Protein AF-B7PQJ1-F1 (afdb_monomer_lite)

Secondary structure (DSSP, 8-state):
-EE-SSS--EE-SS-TTHHHH----STTTTT---SHHHHHHHHHHHHHHHHHHTTS----SSHHHHHHHSGGGSPEEE-TTTSSSSEEE----

Structure (mmCIF, N/CA/C/O backbone):
data_AF-B7PQJ1-F1
#
_entry.id   AF-B7PQJ1-F1
#
loop_
_atom_site.group_PDB
_atom_site.id
_atom_site.type_symbol
_atom_site.label_atom_id
_atom_site.label_alt_id
_atom_site.label_comp_id
_atom_site.label_asym_id
_atom_site.label_entity_id
_atom_site.label_seq_id
_atom_site.pdbx_PDB_ins_code
_atom_site.Cartn_x
_atom_site.Cartn_y
_atom_site.Cartn_z
_atom_site.occupancy
_atom_site.B_iso_or_equiv
_atom_site.auth_seq_id
_atom_site.auth_comp_id
_atom_site.auth_asym_id
_atom_site.auth_atom_id
_atom_site.pdbx_PDB_model_num
ATOM 1 N N . MET A 1 1 ? 0.593 -14.476 -8.642 1.00 84.62 1 MET A N 1
ATOM 2 C CA . MET A 1 1 ? -0.038 -14.454 -7.308 1.00 84.62 1 MET A CA 1
ATOM 3 C C . MET A 1 1 ? -0.397 -15.881 -6.957 1.00 84.62 1 MET A C 1
ATOM 5 O O . MET A 1 1 ? -0.942 -16.565 -7.814 1.00 84.62 1 MET A O 1
ATOM 9 N N . THR A 1 2 ? -0.080 -16.318 -5.746 1.00 92.25 2 THR A N 1
ATOM 10 C CA . THR A 1 2 ? -0.543 -17.595 -5.194 1.00 92.25 2 THR A CA 1
ATOM 11 C C . THR A 1 2 ? -1.645 -17.295 -4.188 1.00 92.25 2 THR A C 1
ATOM 13 O O . THR A 1 2 ? -1.529 -16.328 -3.436 1.00 92.25 2 THR A O 1
ATOM 16 N N . ALA A 1 3 ? -2.707 -18.094 -4.188 1.00 95.19 3 ALA A N 1
ATOM 17 C CA . ALA A 1 3 ? -3.808 -17.991 -3.238 1.00 95.19 3 ALA A CA 1
ATOM 18 C C . ALA A 1 3 ? -3.983 -19.331 -2.516 1.00 95.19 3 ALA A C 1
ATOM 20 O O . ALA A 1 3 ? -3.820 -20.387 -3.133 1.00 95.19 3 ALA A O 1
ATOM 21 N N . ALA A 1 4 ? -4.298 -19.296 -1.222 1.00 96.50 4 ALA A N 1
ATOM 22 C CA . ALA A 1 4 ? -4.703 -20.498 -0.502 1.00 96.50 4 ALA A CA 1
ATOM 23 C C . ALA A 1 4 ? -6.079 -20.981 -0.995 1.00 96.50 4 ALA A C 1
ATOM 25 O O . ALA A 1 4 ? -6.908 -20.189 -1.433 1.00 96.50 4 ALA A O 1
ATOM 26 N N . ILE A 1 5 ? -6.324 -22.292 -0.920 1.00 96.12 5 ILE A N 1
ATOM 27 C CA . ILE A 1 5 ? -7.552 -22.905 -1.458 1.00 96.12 5 ILE A CA 1
ATOM 28 C C . ILE A 1 5 ? -8.780 -22.526 -0.621 1.00 96.12 5 ILE A C 1
ATOM 30 O O . ILE A 1 5 ? -9.828 -22.203 -1.171 1.00 96.12 5 ILE A O 1
ATOM 34 N N . SER A 1 6 ? -8.645 -22.564 0.705 1.00 96.94 6 SER A N 1
ATOM 35 C CA . SER A 1 6 ? -9.781 -22.439 1.632 1.00 96.94 6 SER A CA 1
ATOM 36 C C . SER A 1 6 ? -9.754 -21.169 2.481 1.00 96.94 6 SER A C 1
ATOM 38 O O . SER A 1 6 ? -10.661 -20.954 3.279 1.00 96.94 6 SER A O 1
ATOM 40 N N . TYR A 1 7 ? -8.717 -20.342 2.342 1.00 97.38 7 TYR A N 1
ATOM 41 C CA . TYR A 1 7 ? -8.514 -19.145 3.157 1.00 97.38 7 TYR A CA 1
ATOM 42 C C . TYR A 1 7 ? -8.183 -17.951 2.261 1.00 97.38 7 TYR A C 1
ATOM 44 O O . TYR A 1 7 ? -7.502 -18.142 1.251 1.00 97.38 7 TYR A O 1
ATOM 52 N N . PRO A 1 8 ? -8.596 -16.723 2.626 1.00 97.38 8 PRO A N 1
ATOM 53 C CA . PRO A 1 8 ? -8.289 -15.510 1.868 1.00 97.38 8 PRO A CA 1
ATOM 54 C C . PRO A 1 8 ? -6.833 -15.062 2.101 1.00 97.38 8 PRO A C 1
ATOM 56 O O . PRO A 1 8 ? -6.560 -13.935 2.508 1.00 97.38 8 PRO A O 1
ATOM 59 N N . PHE A 1 9 ? -5.880 -15.973 1.884 1.00 98.06 9 PHE A N 1
ATOM 60 C CA . PHE A 1 9 ? -4.447 -15.718 1.969 1.00 98.06 9 PHE A CA 1
ATOM 61 C C . PHE A 1 9 ? -3.868 -15.621 0.565 1.00 98.06 9 PHE A C 1
ATOM 63 O O . PHE A 1 9 ? -4.010 -16.544 -0.241 1.00 98.06 9 PHE A O 1
ATOM 70 N N . TYR A 1 10 ? -3.185 -14.511 0.296 1.00 98.00 10 TYR A N 1
ATOM 71 C CA . TYR A 1 10 ? -2.617 -14.185 -1.006 1.00 98.00 10 TYR A CA 1
ATOM 72 C C . TYR A 1 10 ? -1.145 -13.833 -0.850 1.00 98.00 10 TYR A C 1
ATOM 74 O O . TYR A 1 10 ? -0.763 -13.135 0.086 1.00 98.00 10 TYR A O 1
ATOM 82 N N . ALA A 1 11 ? -0.322 -14.302 -1.782 1.00 97.81 11 ALA A N 1
ATOM 83 C CA . ALA A 1 11 ? 1.104 -14.025 -1.800 1.00 97.81 11 ALA A CA 1
ATOM 84 C C . ALA A 1 11 ? 1.588 -13.696 -3.214 1.00 97.81 11 ALA A C 1
ATOM 86 O O . ALA A 1 11 ? 1.111 -14.230 -4.225 1.00 97.81 11 ALA A O 1
ATOM 87 N N . VAL A 1 12 ? 2.589 -12.830 -3.279 1.00 97.44 12 VAL A N 1
ATOM 88 C CA . VAL A 1 12 ? 3.329 -12.499 -4.493 1.00 97.44 12 VAL A CA 1
ATOM 89 C C . VAL A 1 12 ? 4.816 -12.572 -4.186 1.00 97.44 12 VAL A C 1
ATOM 91 O O . VAL A 1 12 ? 5.253 -12.165 -3.118 1.00 97.44 12 VAL A O 1
ATOM 94 N N . GLN A 1 13 ? 5.589 -13.118 -5.123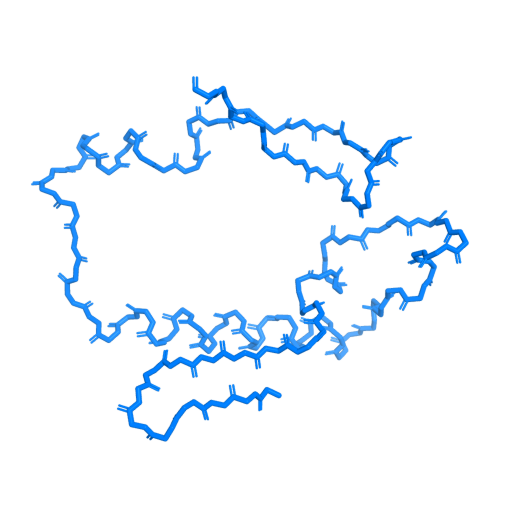 1.00 97.75 13 GLN A N 1
ATOM 95 C CA . GLN A 1 13 ? 7.050 -13.144 -5.012 1.00 97.75 13 GLN A CA 1
ATOM 96 C C . GLN A 1 13 ? 7.681 -11.795 -5.402 1.00 97.75 13 GLN A C 1
ATOM 98 O O . GLN A 1 13 ? 8.821 -11.518 -5.042 1.00 97.75 13 GLN A O 1
ATOM 103 N N . PHE A 1 14 ? 6.953 -10.979 -6.167 1.00 94.88 14 PHE A N 1
ATOM 104 C CA . PHE A 1 14 ? 7.376 -9.663 -6.639 1.00 94.88 14 PHE A CA 1
ATOM 105 C C . PHE A 1 14 ? 6.759 -8.541 -5.793 1.00 94.88 14 PHE A C 1
ATOM 107 O O . PHE A 1 14 ? 5.871 -8.790 -4.983 1.00 94.88 14 PHE A O 1
ATOM 114 N N . HIS A 1 15 ? 7.207 -7.309 -6.035 1.00 96.69 15 HIS A N 1
ATOM 115 C CA . HIS A 1 15 ? 6.791 -6.099 -5.325 1.00 96.69 15 HIS A CA 1
ATOM 116 C C . HIS A 1 15 ? 5.802 -5.264 -6.159 1.00 96.69 15 HIS A C 1
ATOM 118 O O . HIS A 1 15 ? 6.238 -4.409 -6.935 1.00 96.69 15 HIS A O 1
ATOM 124 N N . PRO A 1 16 ? 4.479 -5.512 -6.079 1.00 97.44 16 PRO A N 1
ATOM 125 C CA . PRO A 1 16 ? 3.493 -4.766 -6.859 1.00 97.44 16 PRO A CA 1
ATOM 126 C C . PRO A 1 16 ? 3.445 -3.280 -6.490 1.00 97.44 16 PRO A C 1
ATOM 128 O O . PRO A 1 16 ? 3.049 -2.474 -7.320 1.00 97.44 16 PRO A O 1
ATOM 131 N N . GLU A 1 17 ? 3.827 -2.900 -5.273 1.00 98.12 17 GLU A N 1
ATOM 132 C CA . GLU A 1 17 ? 3.812 -1.520 -4.787 1.00 98.12 17 GLU A CA 1
ATOM 133 C C . GLU A 1 17 ? 4.870 -0.646 -5.470 1.00 98.12 17 GLU A C 1
ATOM 135 O O . GLU A 1 17 ? 4.623 0.525 -5.757 1.00 98.12 17 GLU A O 1
ATOM 140 N N . LYS A 1 18 ? 6.036 -1.221 -5.787 1.00 96.31 18 LYS A N 1
ATOM 141 C CA . LYS A 1 18 ? 7.196 -0.455 -6.264 1.00 96.31 18 LYS A CA 1
ATOM 142 C C . LYS A 1 18 ? 6.940 0.257 -7.587 1.00 96.31 18 LYS A C 1
ATOM 144 O O . LYS A 1 18 ? 7.417 1.372 -7.759 1.00 96.31 18 LYS A O 1
ATOM 149 N N . ASN A 1 19 ? 6.148 -0.342 -8.477 1.00 97.06 19 ASN A N 1
ATOM 150 C CA . ASN A 1 19 ? 5.907 0.191 -9.821 1.00 97.06 19 ASN A CA 1
ATOM 151 C C . ASN A 1 19 ? 5.356 1.628 -9.815 1.00 97.06 19 ASN A C 1
ATOM 153 O O . ASN A 1 19 ? 5.646 2.399 -10.727 1.00 97.06 19 ASN A O 1
ATOM 157 N N . SER A 1 20 ? 4.545 1.991 -8.817 1.00 97.56 20 SER A N 1
ATOM 158 C CA . SER A 1 20 ? 3.925 3.321 -8.738 1.00 97.56 20 SER A CA 1
ATOM 159 C C . SER A 1 20 ? 4.607 4.263 -7.749 1.00 97.56 20 SER A C 1
ATOM 161 O O . SER A 1 20 ? 4.458 5.476 -7.881 1.00 97.56 20 SER A O 1
ATOM 163 N N . PHE A 1 21 ? 5.336 3.731 -6.764 1.00 96.94 21 PHE A N 1
ATOM 164 C CA . PHE A 1 21 ? 5.772 4.518 -5.607 1.00 96.94 21 PHE A CA 1
ATOM 165 C C . PHE A 1 21 ? 7.288 4.607 -5.421 1.00 96.94 21 PHE A C 1
ATOM 167 O O . PHE A 1 21 ? 7.738 5.538 -4.760 1.00 96.94 21 PHE A O 1
ATOM 174 N N . GLU A 1 22 ? 8.082 3.709 -6.010 1.00 96.00 22 GLU A N 1
ATOM 175 C CA . GLU A 1 22 ? 9.524 3.648 -5.747 1.00 96.00 22 GLU A CA 1
ATOM 176 C C . GLU A 1 22 ? 10.366 3.984 -6.970 1.00 96.00 22 GLU A C 1
ATOM 178 O O . GLU A 1 22 ? 10.392 3.233 -7.934 1.00 96.00 22 GLU A O 1
ATOM 183 N N . TRP A 1 23 ? 11.121 5.080 -6.896 1.00 92.31 23 TRP A N 1
ATOM 184 C CA . TRP A 1 23 ? 11.812 5.681 -8.048 1.00 92.31 23 TRP A CA 1
ATOM 185 C C . TRP A 1 23 ? 13.333 5.687 -7.893 1.00 92.31 23 TRP A C 1
ATOM 187 O O . TRP A 1 23 ? 14.032 6.562 -8.411 1.00 92.31 23 TRP A O 1
ATOM 197 N N . LYS A 1 24 ? 13.876 4.755 -7.107 1.00 87.69 24 LYS A N 1
ATOM 198 C CA . LYS A 1 24 ? 15.312 4.715 -6.838 1.00 87.69 24 LYS A CA 1
ATOM 199 C C . LYS A 1 24 ? 16.088 4.300 -8.088 1.00 87.69 24 LYS A C 1
ATOM 201 O O . LYS A 1 24 ? 15.978 3.173 -8.555 1.00 87.69 24 LYS A O 1
ATOM 206 N N . LEU A 1 25 ? 16.930 5.209 -8.576 1.00 79.38 25 LEU A N 1
ATOM 207 C CA . LEU A 1 25 ? 17.802 5.002 -9.730 1.00 79.38 25 LEU A CA 1
ATOM 208 C C . LEU A 1 25 ? 19.231 4.692 -9.262 1.00 79.38 25 LEU A C 1
ATOM 210 O O . LEU A 1 25 ? 20.101 5.558 -9.280 1.00 79.38 25 LEU A O 1
ATOM 214 N N . ASP A 1 26 ? 19.464 3.468 -8.791 1.00 84.12 26 ASP A N 1
ATOM 215 C CA . ASP A 1 26 ? 20.816 2.929 -8.596 1.00 84.12 26 ASP A CA 1
ATOM 216 C C . ASP A 1 26 ? 20.998 1.623 -9.386 1.00 84.12 26 ASP A C 1
ATOM 218 O O . ASP A 1 26 ? 20.036 1.078 -9.934 1.00 84.12 26 ASP A O 1
ATOM 222 N N . GLU A 1 27 ? 22.225 1.100 -9.441 1.00 79.38 27 GLU A N 1
ATOM 223 C CA . GLU A 1 27 ? 22.552 -0.108 -10.217 1.00 79.38 27 GLU A CA 1
ATOM 224 C C . GLU A 1 27 ? 21.672 -1.324 -9.874 1.00 79.38 27 GLU A C 1
ATOM 226 O O . GLU A 1 27 ? 21.456 -2.192 -10.723 1.00 79.38 27 GLU A O 1
ATOM 231 N N . ARG A 1 28 ? 21.145 -1.389 -8.644 1.00 82.12 28 ARG A N 1
ATOM 232 C CA . ARG A 1 28 ? 20.334 -2.502 -8.133 1.00 82.12 28 ARG A CA 1
ATOM 233 C C . ARG A 1 28 ? 18.834 -2.290 -8.345 1.00 82.12 28 ARG A C 1
ATOM 235 O O . ARG A 1 28 ? 18.100 -3.273 -8.401 1.00 82.12 28 ARG A O 1
ATOM 242 N N . HIS A 1 29 ? 18.379 -1.044 -8.470 1.00 82.06 29 HIS A N 1
ATOM 243 C CA . HIS A 1 29 ? 16.958 -0.674 -8.510 1.00 82.06 29 HIS A CA 1
ATOM 244 C C . HIS A 1 29 ? 16.517 -0.016 -9.828 1.00 82.06 29 HIS A C 1
ATOM 246 O O . HIS A 1 29 ? 15.335 0.249 -10.009 1.00 82.06 29 HIS A O 1
ATOM 252 N N . GLN A 1 30 ? 17.421 0.150 -10.797 1.00 80.69 30 GLN A N 1
ATOM 253 C CA . GLN A 1 30 ? 17.123 0.683 -12.137 1.00 80.69 30 GLN A CA 1
ATOM 254 C C . GLN A 1 30 ? 16.071 -0.108 -12.944 1.00 80.69 30 GLN A C 1
ATOM 256 O O . GLN A 1 30 ? 15.564 0.395 -13.941 1.00 80.69 30 GLN A O 1
ATOM 261 N N . AS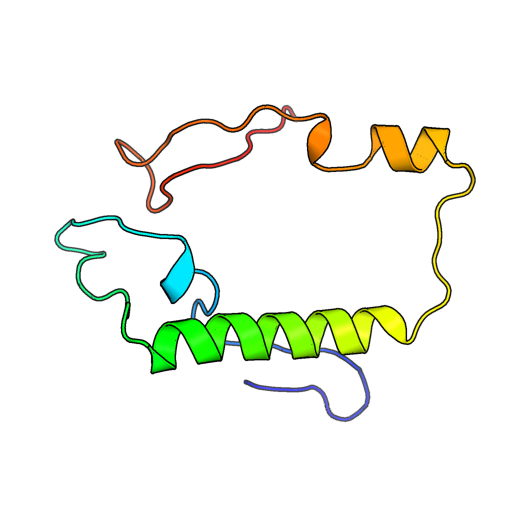N A 1 31 ? 15.728 -1.331 -12.526 1.00 88.44 31 ASN A N 1
ATOM 262 C CA . ASN A 1 31 ? 14.806 -2.222 -13.239 1.00 88.44 31 ASN A CA 1
ATOM 263 C C . ASN A 1 31 ? 13.380 -2.240 -12.657 1.00 88.44 31 ASN A C 1
ATOM 265 O O . ASN A 1 31 ? 12.633 -3.185 -12.917 1.00 88.44 31 ASN A O 1
ATOM 269 N N . ILE A 1 32 ? 12.990 -1.244 -11.853 1.00 93.62 32 ILE A N 1
ATOM 270 C CA . ILE A 1 32 ? 11.603 -1.127 -11.380 1.00 93.62 32 ILE A CA 1
ATOM 271 C C . ILE A 1 32 ? 10.703 -0.732 -12.571 1.00 93.62 32 ILE A C 1
ATOM 273 O O . ILE A 1 32 ? 10.951 0.289 -13.217 1.00 93.62 32 ILE A O 1
ATOM 277 N N . PRO A 1 33 ? 9.666 -1.521 -12.916 1.00 95.44 33 PRO A N 1
ATOM 278 C CA . PRO A 1 33 ? 8.803 -1.203 -14.050 1.00 95.44 33 PRO A CA 1
ATOM 279 C C . PRO A 1 33 ? 7.867 -0.025 -13.749 1.00 95.44 33 PRO A C 1
ATOM 281 O O . PRO A 1 33 ? 7.022 -0.113 -12.866 1.00 95.44 33 PRO A O 1
ATOM 284 N N . HIS A 1 34 ? 7.948 1.033 -14.558 1.00 96.25 34 HIS A N 1
ATOM 285 C CA . HIS A 1 34 ? 7.094 2.229 -14.452 1.00 96.25 34 HIS A CA 1
ATOM 286 C C . HIS A 1 34 ? 6.173 2.435 -15.668 1.00 96.25 34 HIS A C 1
ATOM 288 O O . HIS A 1 34 ? 5.704 3.541 -15.935 1.00 96.25 34 HIS A O 1
ATOM 294 N N . SER A 1 35 ? 5.928 1.381 -16.454 1.00 97.44 35 SER A N 1
ATOM 295 C CA . SER A 1 35 ? 5.003 1.456 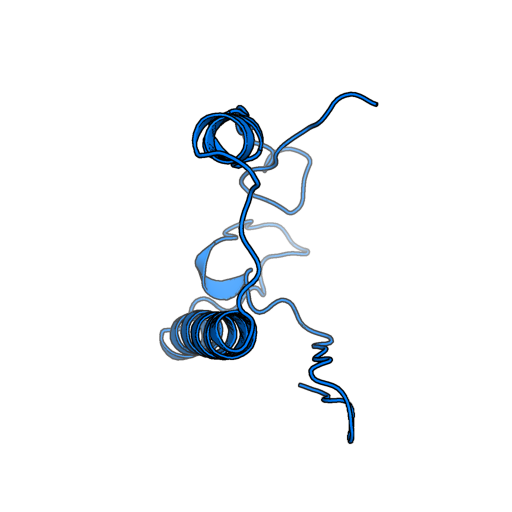-17.590 1.00 97.44 35 SER A CA 1
ATOM 296 C C . SER A 1 35 ? 3.554 1.652 -17.124 1.00 97.44 35 SER A C 1
ATOM 298 O O . SER A 1 35 ? 3.197 1.357 -15.982 1.00 97.44 35 SER A O 1
ATOM 300 N N . VAL A 1 36 ? 2.682 2.102 -18.033 1.00 98.44 36 VAL A N 1
ATOM 301 C CA . VAL A 1 36 ? 1.239 2.242 -17.758 1.00 98.44 36 VAL A CA 1
ATOM 302 C C . VAL A 1 36 ? 0.641 0.929 -17.244 1.00 98.44 36 VAL A C 1
ATOM 304 O O . VAL A 1 36 ? -0.146 0.937 -16.299 1.00 98.44 36 VAL A O 1
ATOM 307 N N . ASP A 1 37 ? 1.042 -0.203 -17.822 1.00 98.50 37 ASP A N 1
ATOM 308 C CA . ASP A 1 37 ? 0.542 -1.515 -17.409 1.00 98.50 37 ASP 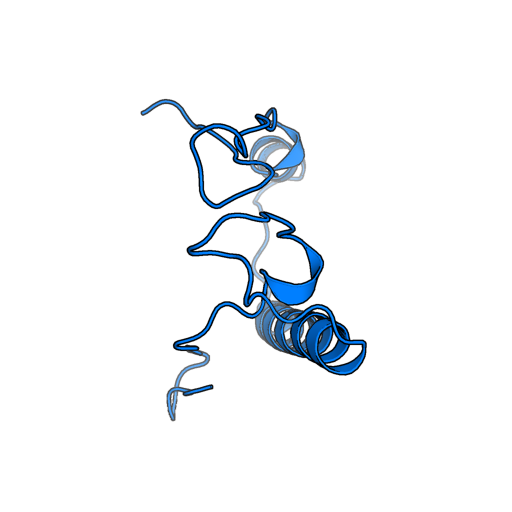A CA 1
ATOM 309 C C . ASP A 1 37 ? 1.093 -1.948 -16.045 1.00 98.50 37 ASP A C 1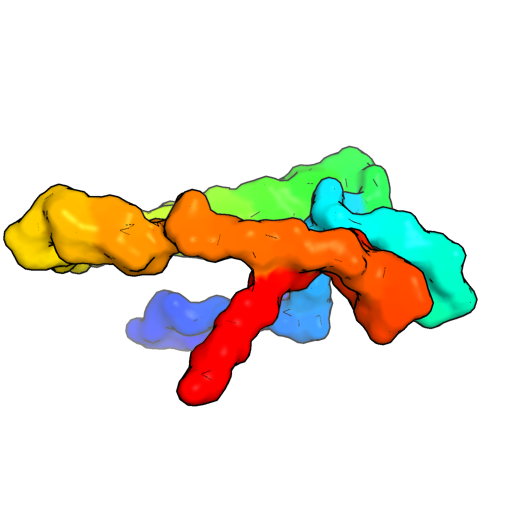
ATOM 311 O O . ASP A 1 37 ? 0.358 -2.537 -15.252 1.00 98.50 37 ASP A O 1
ATOM 315 N N . ALA A 1 38 ? 2.341 -1.594 -15.718 1.00 97.81 38 ALA A N 1
ATOM 316 C CA . ALA A 1 38 ? 2.913 -1.841 -14.395 1.00 97.81 38 ALA A CA 1
ATOM 317 C C . ALA A 1 38 ? 2.166 -1.063 -13.296 1.00 97.81 38 ALA A C 1
ATOM 319 O O . ALA A 1 38 ? 1.856 -1.625 -12.245 1.00 97.81 38 ALA A O 1
ATOM 320 N N . THR A 1 39 ? 1.799 0.191 -13.568 1.00 97.94 39 THR A N 1
ATOM 321 C CA . THR A 1 39 ? 0.978 1.017 -12.669 1.00 97.94 39 THR A CA 1
ATOM 322 C C . THR A 1 39 ? -0.452 0.483 -12.543 1.00 97.94 39 THR A C 1
ATOM 324 O O . THR A 1 39 ? -1.007 0.417 -11.445 1.00 97.94 39 THR A O 1
ATOM 327 N N . ARG A 1 40 ? -1.061 0.026 -13.646 1.00 98.56 40 ARG A N 1
ATOM 328 C CA . ARG A 1 40 ? -2.381 -0.631 -13.608 1.00 98.56 40 ARG A CA 1
ATOM 329 C C . ARG A 1 40 ? -2.359 -1.911 -12.778 1.00 98.56 40 ARG A C 1
ATOM 331 O O . ARG A 1 40 ? -3.313 -2.160 -12.044 1.00 98.56 40 ARG A O 1
ATOM 338 N N . LEU A 1 41 ? -1.281 -2.693 -12.859 1.00 98.25 41 LEU A N 1
ATOM 339 C CA . LEU A 1 41 ? -1.092 -3.881 -12.029 1.00 98.25 41 LEU A CA 1
ATOM 340 C C . LEU A 1 41 ? -1.085 -3.517 -10.538 1.00 98.25 41 LEU A C 1
ATOM 342 O O . LEU A 1 41 ? -1.811 -4.150 -9.775 1.00 98.25 41 LEU A O 1
ATOM 346 N N . THR A 1 42 ? -0.332 -2.490 -10.126 1.00 98.50 42 THR A N 1
ATOM 347 C CA . THR A 1 42 ? -0.324 -1.999 -8.735 1.00 98.50 42 THR A CA 1
ATOM 348 C C . THR A 1 42 ? -1.733 -1.686 -8.250 1.00 98.50 42 THR A C 1
ATOM 350 O O . THR A 1 42 ? -2.172 -2.217 -7.227 1.00 98.50 42 THR A O 1
ATOM 353 N N . GLN A 1 43 ? -2.477 -0.887 -9.021 1.00 98.62 43 GLN A N 1
ATOM 354 C CA . GLN A 1 43 ? -3.839 -0.504 -8.661 1.00 98.62 43 GLN A CA 1
ATOM 355 C C . GLN A 1 43 ? -4.787 -1.708 -8.604 1.00 98.62 43 GLN A C 1
ATOM 357 O O . GLN A 1 43 ? -5.608 -1.799 -7.693 1.00 98.62 43 GLN A O 1
ATOM 362 N N . TYR A 1 44 ? -4.686 -2.642 -9.553 1.00 98.44 44 TYR A N 1
ATOM 363 C CA . TYR A 1 44 ? -5.520 -3.844 -9.573 1.00 98.44 44 TYR A CA 1
ATOM 364 C C . TYR A 1 44 ? -5.283 -4.715 -8.336 1.00 98.44 44 TYR A C 1
ATOM 366 O O . TYR A 1 44 ? -6.240 -5.118 -7.677 1.00 98.44 44 TYR A O 1
ATOM 374 N N . MET A 1 45 ? -4.016 -4.960 -7.985 1.00 98.50 45 MET A N 1
ATOM 375 C CA . MET A 1 45 ? -3.645 -5.754 -6.810 1.00 98.50 45 MET A CA 1
ATOM 376 C C . MET A 1 45 ? -4.157 -5.111 -5.515 1.00 98.50 45 MET A C 1
ATOM 378 O O . MET A 1 45 ? -4.722 -5.804 -4.668 1.00 98.50 45 MET A O 1
ATOM 382 N N . ALA A 1 46 ? -4.025 -3.786 -5.385 1.00 98.44 46 ALA A N 1
ATOM 383 C CA . ALA A 1 46 ? -4.555 -3.041 -4.245 1.00 98.44 46 ALA A CA 1
ATOM 384 C C . ALA A 1 46 ? -6.090 -3.110 -4.177 1.00 98.44 46 ALA A C 1
ATOM 386 O O . ALA A 1 46 ? -6.648 -3.427 -3.128 1.00 98.44 46 ALA A O 1
ATOM 387 N N . ASN A 1 47 ? -6.783 -2.883 -5.299 1.00 98.75 47 ASN A N 1
ATOM 388 C CA . ASN A 1 47 ? -8.245 -2.955 -5.369 1.00 98.75 47 ASN A CA 1
ATOM 389 C C . ASN A 1 47 ? -8.772 -4.341 -4.994 1.00 98.75 47 ASN A C 1
ATOM 391 O O . ASN A 1 47 ? -9.751 -4.440 -4.255 1.00 98.75 47 ASN A O 1
ATOM 395 N N . PHE A 1 48 ? -8.119 -5.394 -5.485 1.00 98.50 48 PHE A N 1
ATOM 396 C CA . PHE A 1 48 ? -8.435 -6.772 -5.137 1.00 98.50 48 PHE A CA 1
ATOM 397 C C . PHE A 1 48 ? -8.306 -7.009 -3.627 1.00 98.50 48 PHE A C 1
ATOM 399 O O . PHE A 1 48 ? -9.270 -7.428 -2.991 1.00 98.50 48 PHE A O 1
ATOM 406 N N . PHE A 1 49 ? -7.153 -6.676 -3.035 1.00 98.44 49 PHE A N 1
ATOM 407 C CA . PHE A 1 49 ? -6.900 -6.921 -1.614 1.00 98.44 49 PHE A CA 1
ATOM 408 C C . PHE A 1 49 ? -7.838 -6.120 -0.699 1.00 98.44 49 PHE A C 1
ATOM 410 O O . PHE A 1 49 ? -8.411 -6.668 0.240 1.00 98.44 49 PHE A O 1
ATOM 417 N N . VAL A 1 50 ? -8.077 -4.842 -1.008 1.00 98.56 50 VAL A N 1
ATOM 418 C CA . VAL A 1 50 ? -9.057 -4.026 -0.272 1.00 98.56 50 VAL A CA 1
ATOM 419 C C . VAL A 1 50 ? -10.482 -4.562 -0.480 1.00 98.56 50 VAL A C 1
ATOM 421 O O . VAL A 1 50 ? -11.309 -4.485 0.423 1.00 98.56 50 VAL A O 1
ATOM 424 N N . GLY A 1 51 ? -10.788 -5.143 -1.644 1.00 98.69 51 GLY A N 1
ATOM 425 C CA . GLY A 1 51 ? -12.036 -5.868 -1.894 1.00 98.69 51 GLY A CA 1
ATOM 426 C C . GLY A 1 51 ? -12.237 -7.059 -0.951 1.00 98.69 51 GLY A C 1
ATOM 427 O O . GLY A 1 51 ? -13.326 -7.210 -0.403 1.00 98.69 51 GLY A O 1
ATOM 428 N N . GLU A 1 52 ? -11.194 -7.855 -0.701 1.00 98.31 52 GLU A N 1
ATOM 429 C CA . GLU A 1 52 ? -11.222 -8.934 0.300 1.00 98.31 52 GLU A CA 1
ATOM 430 C C . GLU A 1 52 ? -11.386 -8.386 1.726 1.00 98.31 52 GLU A C 1
ATOM 432 O O . GLU A 1 52 ? -12.194 -8.904 2.497 1.00 98.31 52 GLU A O 1
ATOM 437 N N . ALA A 1 53 ? -10.702 -7.288 2.064 1.00 98.38 53 ALA A N 1
ATOM 438 C CA . ALA A 1 53 ? -10.813 -6.647 3.375 1.00 98.38 53 ALA A CA 1
ATOM 439 C C . ALA A 1 53 ? -12.224 -6.104 3.679 1.00 98.38 53 ALA A C 1
ATOM 441 O O . ALA A 1 53 ? -12.597 -6.020 4.842 1.00 98.38 53 ALA A O 1
ATOM 442 N N . ARG A 1 54 ? -13.041 -5.783 2.666 1.00 98.50 54 ARG A N 1
ATOM 443 C CA . ARG A 1 54 ? -14.441 -5.352 2.859 1.00 98.50 54 ARG A CA 1
ATOM 444 C C . ARG A 1 54 ? -15.408 -6.485 3.213 1.00 98.50 54 ARG A C 1
ATOM 446 O O . ARG A 1 54 ? -16.562 -6.209 3.514 1.00 98.50 54 ARG A O 1
ATOM 453 N N . LYS A 1 55 ? -14.981 -7.749 3.151 1.00 98.38 55 LYS A N 1
ATOM 454 C CA . LYS A 1 55 ? -15.842 -8.915 3.426 1.00 98.38 55 LYS A CA 1
ATOM 455 C C . LYS A 1 55 ? -15.962 -9.261 4.915 1.00 98.38 55 LYS A C 1
ATOM 457 O O . LYS A 1 55 ? -16.537 -10.294 5.242 1.00 98.38 55 LYS A O 1
ATOM 462 N N . ASN A 1 56 ? -15.388 -8.453 5.803 1.00 97.81 56 ASN A N 1
ATOM 463 C CA . ASN A 1 56 ? -15.517 -8.615 7.249 1.00 97.81 56 ASN A CA 1
ATOM 464 C C . ASN A 1 56 ? -16.084 -7.337 7.882 1.00 97.81 56 ASN A C 1
ATOM 466 O O . ASN A 1 56 ? -15.922 -6.252 7.331 1.00 97.81 56 ASN A O 1
ATOM 470 N N . ASP A 1 57 ? -16.693 -7.489 9.058 1.00 98.31 57 ASP A N 1
ATOM 471 C CA . ASP A 1 57 ? -17.334 -6.401 9.809 1.00 98.31 57 ASP A CA 1
ATOM 472 C C . ASP A 1 57 ? -16.464 -5.888 10.974 1.00 98.31 57 ASP A C 1
ATOM 474 O O . ASP A 1 57 ? -16.982 -5.362 11.967 1.00 98.31 57 ASP A O 1
ATOM 478 N N . HIS A 1 58 ? -15.139 -6.078 10.914 1.00 98.44 58 HIS A N 1
ATOM 479 C CA . HIS A 1 58 ? -14.251 -5.568 11.958 1.00 98.44 58 HIS A CA 1
ATOM 480 C C . HIS A 1 58 ? -14.270 -4.039 11.989 1.00 98.44 58 HIS A C 1
ATOM 482 O O . HIS A 1 58 ? -14.310 -3.364 10.962 1.00 98.44 58 HIS A O 1
ATOM 488 N N . LYS A 1 59 ? -14.205 -3.495 13.203 1.00 98.31 59 LYS A N 1
ATOM 489 C CA . LYS A 1 59 ? -14.168 -2.060 13.475 1.00 98.31 59 LYS A CA 1
ATOM 490 C C . LYS A 1 59 ? -13.528 -1.802 14.833 1.00 98.31 59 LYS A C 1
ATOM 492 O O . LYS A 1 59 ? -13.533 -2.683 15.695 1.00 98.31 59 LYS A O 1
ATOM 497 N N . PHE A 1 60 ? -13.011 -0.594 15.026 1.00 98.50 60 PHE A N 1
ATOM 498 C CA . PHE A 1 60 ? -12.557 -0.137 16.336 1.00 98.50 60 PHE A CA 1
ATOM 499 C C . PHE A 1 60 ? -13.734 0.001 17.313 1.00 98.50 60 PHE A C 1
ATOM 501 O O . PHE A 1 60 ? -14.887 0.175 16.913 1.00 98.50 60 PHE A O 1
ATOM 508 N N . SER A 1 61 ? -13.433 -0.076 18.610 1.00 98.06 61 SER A N 1
ATOM 509 C CA . SER A 1 61 ? -14.393 0.143 19.701 1.00 98.06 61 SER A CA 1
ATOM 510 C C . SER A 1 61 ? -14.948 1.563 19.725 1.00 98.06 61 SER A C 1
ATOM 512 O O . SER A 1 61 ? -16.101 1.759 20.106 1.00 98.06 61 SER A O 1
ATOM 514 N N . SER A 1 62 ? -14.130 2.538 19.329 1.00 98.56 62 SER A N 1
ATOM 515 C CA . SER A 1 62 ? -14.475 3.955 19.302 1.00 98.56 62 SER A CA 1
ATOM 516 C C . SER A 1 62 ? -13.754 4.686 18.157 1.00 98.56 62 SER A C 1
ATOM 518 O O . SER A 1 62 ? -12.672 4.251 17.744 1.00 98.56 62 SER A O 1
ATOM 520 N N . PRO A 1 63 ? -14.314 5.801 17.651 1.00 98.44 63 PRO A N 1
ATOM 521 C CA . PRO A 1 63 ? -13.623 6.676 16.700 1.00 98.44 63 PRO A CA 1
ATOM 522 C C . PRO A 1 63 ? -12.296 7.230 17.239 1.00 98.44 63 PRO A C 1
ATOM 524 O O . PRO A 1 63 ? -11.360 7.455 16.476 1.00 98.44 63 PRO A O 1
ATOM 527 N N . GLU A 1 64 ? -12.188 7.441 18.551 1.00 98.44 64 GLU A N 1
ATOM 528 C CA . GLU A 1 64 ? -10.971 7.932 19.197 1.00 98.44 64 GLU A CA 1
ATOM 529 C C . GLU A 1 64 ? -9.844 6.894 19.160 1.00 98.44 64 GLU A C 1
ATOM 531 O O . GLU A 1 64 ? -8.688 7.258 18.938 1.00 98.44 64 GLU A O 1
ATOM 536 N N . ASP A 1 65 ? -10.165 5.613 19.366 1.00 98.44 65 ASP A N 1
ATOM 537 C CA . ASP A 1 65 ? -9.189 4.522 19.265 1.00 98.44 65 ASP A CA 1
ATOM 538 C C . ASP A 1 65 ? -8.714 4.347 17.818 1.00 98.44 65 ASP A C 1
ATOM 540 O O . ASP A 1 65 ? -7.515 4.199 17.580 1.00 98.44 65 ASP A O 1
ATOM 544 N N . GLU A 1 66 ? -9.634 4.434 16.850 1.00 98.62 66 GLU A N 1
ATOM 545 C CA . GLU A 1 66 ? -9.299 4.424 15.423 1.00 98.62 66 GLU A CA 1
ATOM 546 C C . GLU A 1 66 ? -8.363 5.584 15.083 1.00 98.62 66 GLU A C 1
ATOM 548 O O . GLU A 1 66 ? -7.266 5.370 14.568 1.00 98.62 66 GLU A O 1
ATOM 553 N N . SER A 1 67 ? -8.748 6.810 15.448 1.00 98.44 67 SER A N 1
ATOM 554 C CA . SER A 1 67 ? -7.976 8.012 15.138 1.00 98.44 67 SER A CA 1
ATOM 555 C C . SER A 1 67 ? -6.552 7.950 15.672 1.00 98.44 67 SER A C 1
ATOM 557 O O . SER A 1 67 ? -5.681 8.519 15.028 1.00 98.44 67 SER A O 1
ATOM 559 N N . LYS A 1 68 ? -6.299 7.291 16.808 1.00 97.94 68 LYS A N 1
ATOM 560 C CA . LYS A 1 68 ? -4.950 7.127 17.381 1.00 97.94 68 LYS A CA 1
ATOM 561 C C . LYS A 1 68 ? -4.130 6.033 16.695 1.00 97.94 68 LYS A C 1
ATOM 563 O O . LYS A 1 68 ? -2.906 6.088 16.737 1.00 97.94 68 LYS A O 1
ATOM 568 N N . ALA A 1 69 ? -4.785 5.042 16.094 1.00 97.88 69 ALA A N 1
ATOM 569 C CA . ALA A 1 69 ? -4.133 3.887 15.478 1.00 97.88 69 ALA A CA 1
ATOM 570 C C . ALA A 1 69 ? -3.775 4.096 13.996 1.00 97.88 69 ALA A C 1
ATOM 572 O O . ALA A 1 69 ? -2.940 3.370 13.456 1.00 97.88 6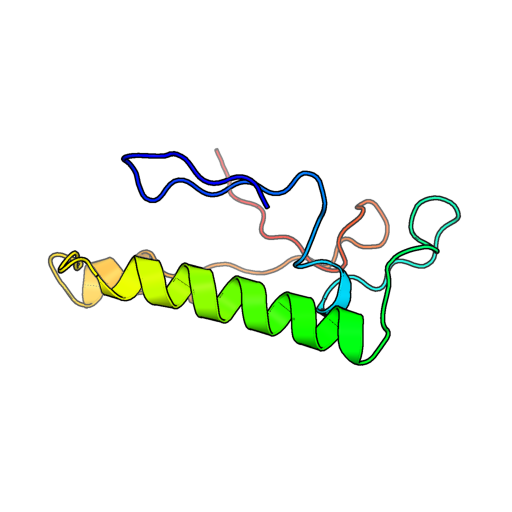9 ALA A O 1
ATOM 573 N N . LEU A 1 70 ? -4.406 5.059 13.316 1.00 98.38 70 LEU A N 1
ATOM 574 C CA . LEU A 1 70 ? -4.157 5.326 11.898 1.00 98.38 70 LEU A CA 1
ATOM 575 C C . LEU A 1 70 ? -2.725 5.821 11.635 1.00 98.38 70 LEU A C 1
ATOM 577 O O . LEU A 1 70 ? -2.124 6.529 12.444 1.00 98.38 70 LEU A O 1
ATOM 581 N N . ILE A 1 71 ? -2.214 5.525 10.433 1.00 98.19 71 ILE A N 1
ATOM 582 C CA . ILE A 1 71 ? -0.866 5.924 9.984 1.00 98.19 71 ILE A CA 1
ATOM 583 C C . ILE A 1 71 ? -0.662 7.451 9.935 1.00 98.19 71 ILE A C 1
ATOM 585 O O . ILE A 1 71 ? 0.467 7.928 9.907 1.00 98.19 71 ILE A O 1
ATOM 589 N N . TYR A 1 72 ? -1.749 8.229 9.967 1.00 98.00 72 TYR A N 1
ATOM 590 C CA . TYR A 1 72 ? -1.723 9.695 9.964 1.00 98.00 72 TYR A CA 1
ATOM 591 C C . TYR A 1 72 ? -1.063 10.316 11.202 1.00 98.00 72 TYR A C 1
ATOM 593 O O . TYR A 1 72 ? -0.723 11.493 11.167 1.00 98.00 72 TYR A O 1
ATOM 601 N N . ASN A 1 73 ? -0.871 9.544 12.274 1.00 97.56 73 ASN A N 1
ATOM 602 C CA . ASN A 1 73 ? -0.226 10.011 13.504 1.00 97.56 73 ASN A CA 1
ATOM 603 C C . ASN A 1 73 ? 1.304 9.893 13.486 1.00 97.56 73 ASN A C 1
ATOM 605 O O . ASN A 1 73 ? 1.938 10.145 14.508 1.00 97.56 73 ASN A O 1
ATOM 609 N N . TYR A 1 74 ? 1.894 9.468 12.369 1.00 96.94 74 TYR A N 1
ATOM 610 C CA . TYR A 1 74 ? 3.321 9.187 12.280 1.00 96.94 74 TYR A CA 1
ATOM 611 C C . TYR A 1 74 ? 3.979 10.028 11.194 1.00 96.94 74 TYR A C 1
ATOM 613 O O . TYR A 1 74 ? 3.436 10.195 10.100 1.00 96.94 74 TYR A O 1
ATOM 621 N N . ASP A 1 75 ? 5.184 10.510 11.489 1.00 97.12 75 ASP A N 1
ATOM 622 C CA . ASP A 1 75 ? 5.993 11.250 10.531 1.00 97.12 75 ASP A CA 1
ATOM 623 C C . ASP A 1 75 ? 6.744 10.301 9.596 1.00 97.12 75 ASP A C 1
ATOM 625 O O . ASP A 1 75 ? 7.326 9.290 10.002 1.00 97.12 75 ASP A O 1
ATOM 629 N N . VAL A 1 76 ? 6.755 10.657 8.314 1.00 96.88 76 VAL A N 1
ATOM 630 C CA . VAL A 1 76 ? 7.471 9.914 7.281 1.00 96.88 76 VAL A CA 1
ATOM 631 C C . VAL A 1 76 ? 8.870 10.495 7.075 1.00 96.88 76 VAL A C 1
ATOM 633 O O . VAL A 1 76 ? 9.055 11.705 6.957 1.00 96.88 76 VAL A O 1
ATOM 636 N N . SER A 1 77 ? 9.875 9.628 6.989 1.00 96.75 77 SER A N 1
ATOM 637 C CA . SER A 1 77 ? 11.271 10.002 6.753 1.00 96.75 77 SER A CA 1
ATOM 638 C C . SER A 1 77 ? 11.675 9.756 5.304 1.00 96.75 77 SER A C 1
ATOM 640 O O . SER A 1 77 ? 11.483 8.661 4.773 1.00 96.75 77 SER A O 1
ATOM 642 N N . TYR A 1 78 ? 12.294 10.748 4.660 1.00 95.94 78 TYR A N 1
ATOM 643 C CA . TYR A 1 78 ? 12.960 10.536 3.373 1.00 95.94 78 TYR A CA 1
ATOM 644 C C . TYR A 1 78 ? 14.204 9.662 3.571 1.00 95.94 78 TYR A C 1
ATOM 646 O O . TYR A 1 78 ? 15.040 9.944 4.433 1.00 95.94 78 TYR A O 1
ATOM 654 N N . SER A 1 79 ? 14.333 8.592 2.783 1.00 94.56 79 SER A N 1
ATOM 655 C CA . SER A 1 79 ? 15.346 7.555 3.034 1.00 94.56 79 SER A CA 1
ATOM 656 C C . SER A 1 79 ? 16.138 7.106 1.810 1.00 94.56 79 SER A C 1
ATOM 658 O O . SER A 1 79 ? 17.077 6.321 1.936 1.00 94.56 79 SER A O 1
ATOM 660 N N . GLN A 1 80 ? 15.856 7.655 0.629 1.00 90.88 80 GLN A N 1
ATOM 661 C CA . GLN A 1 80 ? 16.448 7.187 -0.628 1.00 90.88 80 GLN A CA 1
ATOM 662 C C . GLN A 1 80 ? 17.988 7.255 -0.671 1.00 90.88 80 GLN A C 1
ATOM 664 O O . GLN A 1 80 ? 18.607 6.542 -1.461 1.00 90.88 80 GLN A O 1
ATOM 669 N N . GLY A 1 81 ? 18.624 8.068 0.184 1.00 88.81 81 GLY A N 1
ATOM 670 C CA . GLY A 1 81 ? 20.086 8.142 0.319 1.00 88.81 81 GLY A CA 1
ATOM 671 C C . GLY A 1 81 ? 20.742 6.917 0.976 1.00 88.81 81 GLY A C 1
ATOM 672 O O . GLY A 1 81 ? 21.935 6.706 0.796 1.00 88.81 81 GLY A O 1
ATOM 673 N N . TYR A 1 82 ? 19.986 6.094 1.706 1.00 90.06 82 TYR A N 1
ATOM 674 C CA . TYR A 1 82 ? 20.515 4.941 2.456 1.00 90.06 82 TYR A CA 1
ATOM 675 C C . TYR A 1 82 ? 19.581 3.716 2.463 1.00 90.06 82 TYR A C 1
ATOM 677 O O . TYR A 1 82 ? 19.918 2.681 3.029 1.00 90.06 82 TYR A O 1
ATOM 685 N N . SER A 1 83 ? 18.422 3.809 1.812 1.00 91.62 83 SER A N 1
ATOM 686 C CA . SER A 1 83 ? 17.381 2.780 1.741 1.00 91.62 83 SER A CA 1
ATOM 687 C C . SER A 1 83 ? 16.974 2.505 0.291 1.00 91.62 83 SER A C 1
ATOM 689 O O . SER A 1 83 ? 17.211 3.331 -0.592 1.00 91.62 83 SER A O 1
ATOM 691 N N . ALA A 1 84 ? 16.356 1.348 0.037 1.00 91.31 84 ALA A N 1
ATOM 692 C CA . ALA A 1 84 ? 15.729 1.005 -1.245 1.00 91.31 84 ALA A CA 1
ATOM 693 C C . ALA A 1 84 ? 14.376 1.707 -1.473 1.00 91.31 84 ALA A C 1
ATOM 695 O O . ALA A 1 84 ? 13.784 1.547 -2.540 1.00 91.31 84 ALA A O 1
ATOM 696 N N . PHE A 1 85 ? 13.888 2.432 -0.467 1.00 94.75 85 PHE A N 1
ATOM 697 C CA . PHE A 1 85 ? 12.605 3.123 -0.476 1.00 94.75 85 PHE A CA 1
ATOM 698 C C . PHE A 1 85 ? 12.814 4.641 -0.530 1.00 94.75 85 PHE A C 1
ATOM 700 O O . PHE A 1 85 ? 13.760 5.167 0.065 1.00 94.75 85 PHE A O 1
ATOM 707 N N . THR A 1 86 ? 11.937 5.367 -1.215 1.00 95.00 86 THR A N 1
ATOM 708 C CA . THR A 1 86 ? 11.932 6.832 -1.233 1.00 95.00 86 THR A CA 1
ATOM 709 C C . THR A 1 86 ? 11.622 7.365 0.165 1.00 95.00 86 THR A C 1
ATOM 711 O O . THR A 1 86 ? 12.327 8.241 0.676 1.00 95.00 86 THR A O 1
ATOM 714 N N . GLN A 1 87 ? 10.633 6.774 0.834 1.00 96.88 87 GLN A N 1
ATOM 715 C CA . GLN A 1 87 ? 10.137 7.177 2.146 1.00 96.88 87 GLN A CA 1
ATOM 716 C C . GLN A 1 87 ? 9.882 5.957 3.042 1.00 96.88 87 GLN A C 1
ATOM 718 O O . GLN A 1 87 ? 9.489 4.902 2.553 1.00 96.88 87 GLN A O 1
ATOM 723 N N . ILE A 1 88 ? 10.103 6.101 4.350 1.00 97.00 88 ILE A N 1
ATOM 724 C CA . ILE A 1 88 ? 9.832 5.064 5.359 1.00 97.00 88 ILE A CA 1
ATOM 725 C C . ILE A 1 88 ? 9.215 5.675 6.619 1.00 97.00 88 ILE A C 1
ATOM 727 O O . ILE A 1 88 ? 9.508 6.818 6.965 1.00 97.00 88 ILE A O 1
ATOM 731 N N . TYR A 1 89 ? 8.413 4.886 7.330 1.00 97.19 89 TYR A N 1
ATOM 732 C CA . TYR A 1 89 ? 8.003 5.171 8.705 1.00 97.19 89 TYR A CA 1
ATOM 733 C C . TYR A 1 89 ? 8.925 4.417 9.665 1.00 97.19 89 TYR A C 1
ATOM 735 O O . TYR A 1 89 ? 9.192 3.231 9.460 1.00 97.19 89 TYR A O 1
ATOM 743 N N . VAL A 1 90 ? 9.420 5.097 10.698 1.00 95.94 90 VAL A N 1
ATOM 744 C CA . VAL A 1 90 ? 10.266 4.508 11.745 1.00 95.94 90 VAL A CA 1
ATOM 745 C C . VAL A 1 90 ? 9.498 4.575 13.059 1.00 95.94 90 VAL A C 1
ATOM 747 O O . VAL A 1 90 ? 8.997 5.635 13.420 1.00 95.94 90 VAL A O 1
ATOM 750 N N . PHE A 1 91 ? 9.397 3.443 13.752 1.00 94.94 91 PHE A N 1
ATOM 751 C CA . PHE A 1 91 ? 8.690 3.325 15.024 1.00 94.94 91 PHE A CA 1
ATOM 752 C C . PHE A 1 91 ? 9.683 2.919 16.109 1.00 94.94 91 PHE A C 1
ATOM 754 O O . PHE A 1 91 ? 10.486 2.004 15.896 1.00 94.94 91 PHE A O 1
ATOM 761 N N . ASP A 1 92 ? 9.622 3.590 17.257 1.00 91.56 92 ASP A N 1
ATOM 762 C CA . ASP A 1 92 ? 10.384 3.186 18.435 1.00 91.56 92 ASP A CA 1
ATOM 763 C C . ASP A 1 92 ? 9.906 1.815 18.936 1.00 91.56 92 ASP A C 1
ATOM 765 O O . ASP A 1 92 ? 8.754 1.420 18.729 1.00 91.56 92 ASP A O 1
ATOM 769 N N . LYS A 1 93 ? 10.829 1.068 19.546 1.00 62.31 93 LYS A N 1
ATOM 770 C CA . LYS A 1 93 ? 10.553 -0.251 20.126 1.00 62.31 93 LYS A CA 1
ATOM 771 C C . LYS A 1 93 ? 9.884 -0.157 21.488 1.00 62.31 93 LYS A C 1
ATOM 773 O O . LYS A 1 93 ? 10.268 0.749 22.259 1.00 62.31 93 LYS A O 1
#

Foldseek 3Di:
DDADPPDRDDDDPDDLQCLPFFDQDDPVQVPRHVDPVSVVSSVVVVVVVVVVVVVDDDDDPDPVVVVVPDPVVFDKDQCSVPDSGRIDTDDDD

InterPro domains:
  IPR015527 Peptidase C26, gamma-glutamyl hydrolase [PS51275] (1-92)
  IPR015527 Peptidase C26, gamma-glutamyl hydrolase [PTHR11315] (4-92)
  IPR029062 Class I glutamine amidotransferase-like [G3DSA:3.40.50.880] (1-92)
  IPR029062 Class I glutamine amidotransferase-like [SSF52317] (6-92)

Sequence (93 aa):
MTAAISYPFYAVQFHPEKNSFEWKLDERHQNIPHSVDATRLTQYMANFFVGEARKNDHKFSSPEDESKALIYNYDVSYSQGYSAFTQIYVFDK

Radius of gyration: 16.72 Å; chains: 1; bounding box: 40×34×38 Å

Organism: Ixodes scapularis (NCBI:txid6945)

pLDDT: mean 95.15, std 5.78, range [62.31, 98.75]